Protein 5NVJ (pdb70)

Radius of gyration: 14.16 Å; Cα contacts (8 Å, |Δi|>4): 314; chains: 2; bounding box: 33×33×39 Å

Foldseek 3Di:
DQFAWKWFFCAWDDDPDPQADTDHGRWMWTPWAPPDVFWIWTDTPHDIHIDGPVRIGTDD/DQFAWKWFFCAWDDDPDPQADTDHGGFMWTPWACPDVFWIWTDTPHDTHIDGPVRIGTDD

Structure (mmCIF, N/CA/C/O backbone):
data_5NVJ
#
_entry.id   5NVJ
#
_cell.length_a   76.610
_cell.length_b   35.430
_cell.length_c   64.300
_cell.angle_alpha   90.000
_cell.angle_beta   135.900
_cell.angle_gamma   90.000
#
_symmetry.space_group_name_H-M   'C 1 2 1'
#
loop_
_entity.id
_entity.type
_entity.pdbx_description
1 polymer 'Src substrate cortactin'
2 non-polymer BENZAMIDINE
3 non-polymer GLYCEROL
4 non-polymer 'CITRIC ACID'
5 water water
#
loop_
_atom_site.group_PDB
_atom_site.id
_atom_site.type_symbol
_atom_site.label_atom_id
_atom_site.label_alt_id
_atom_site.label_comp_id
_atom_site.label_asym_id
_atom_site.label_entity_id
_atom_site.label_seq_id
_atom_site.pdbx_PDB_ins_code
_atom_site.Cartn_x
_atom_site.Cartn_y
_atom_site.Cartn_z
_atom_site.occupancy
_atom_site.B_iso_or_equiv
_atom_site.auth_seq_id
_atom_site.auth_comp_id
_atom_site.auth_asym_id
_atom_site.auth_atom_id
_atom_site.pdbx_PDB_model_num
ATOM 1 N N . GLY A 1 1 ? -5.621 -18.925 -1.261 1.00 78.92 2 GLY A N 1
ATOM 2 C CA . GLY A 1 1 ? -6.086 -17.559 -1.112 1.00 71.26 2 GLY A CA 1
ATOM 3 C C . GLY A 1 1 ? -7.202 -17.429 -0.092 1.00 49.72 2 GLY A C 1
ATOM 4 O O . GLY A 1 1 ? -8.170 -18.189 -0.126 1.00 61.95 2 GLY A O 1
ATOM 5 N N . HIS A 1 2 ? -7.066 -16.468 0.821 1.00 35.72 3 HIS A N 1
ATOM 6 C CA . HIS A 1 2 ? -8.057 -16.209 1.862 1.00 25.45 3 HIS A CA 1
ATOM 7 C C . HIS A 1 2 ? -8.376 -14.721 1.926 1.00 20.25 3 HIS A C 1
ATOM 8 O O . HIS A 1 2 ? -8.532 -14.136 3.005 1.00 19.46 3 HIS A O 1
ATOM 15 N N A MET A 1 3 ? -8.480 -14.088 0.762 0.71 17.29 4 MET A N 1
ATOM 16 N N B MET A 1 3 ? -8.476 -14.084 0.762 0.29 17.29 4 MET A N 1
ATOM 17 C CA A MET A 1 3 ? -8.689 -12.650 0.671 0.71 16.03 4 MET A CA 1
ATOM 18 C CA B MET A 1 3 ? -8.690 -12.646 0.672 0.29 16.03 4 MET A CA 1
ATOM 19 C C A MET A 1 3 ? -10.159 -12.264 0.544 0.71 13.32 4 MET A C 1
ATOM 20 C C B MET A 1 3 ? -10.162 -12.261 0.577 0.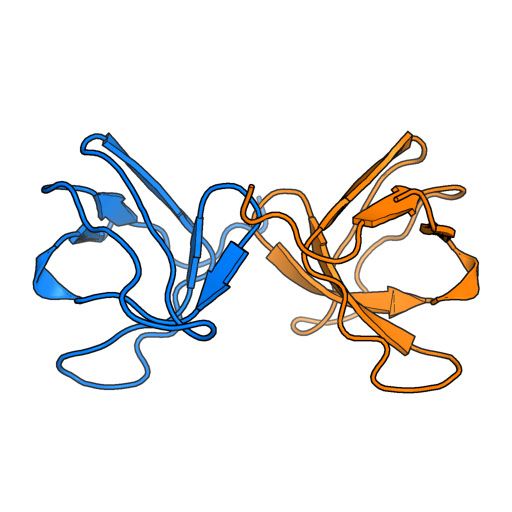29 13.32 4 MET A C 1
ATOM 21 O O A MET A 1 3 ? -10.462 -11.073 0.427 0.71 13.23 4 MET A O 1
ATOM 22 O O B MET A 1 3 ? -10.471 -11.067 0.520 0.29 13.23 4 MET A O 1
ATOM 31 N N . GLY A 1 4 ? -11.073 -13.229 0.548 1.00 13.37 5 GLY A N 1
ATOM 32 C CA . GLY A 1 4 ? -12.482 -12.900 0.504 1.00 12.59 5 GLY A CA 1
ATOM 33 C C . GLY A 1 4 ? -12.848 -12.054 -0.704 1.00 11.73 5 GLY A C 1
ATOM 34 O O . GLY A 1 4 ? -12.275 -12.180 -1.797 1.00 13.88 5 GLY A O 1
ATOM 35 N N . ILE A 1 5 ? -13.852 -11.197 -0.513 1.00 11.03 6 ILE A N 1
ATOM 36 C CA . ILE A 1 5 ? -14.267 -10.267 -1.555 1.00 11.36 6 ILE A CA 1
ATOM 37 C C . ILE A 1 5 ? -13.263 -9.128 -1.600 1.00 10.50 6 ILE A C 1
ATOM 38 O O . ILE A 1 5 ? -12.975 -8.506 -0.573 1.00 10.99 6 ILE A O 1
ATOM 43 N N . THR A 1 6 ? -12.727 -8.852 -2.783 1.00 10.84 7 THR A N 1
ATOM 44 C CA . THR A 1 6 ? -11.717 -7.824 -2.952 1.00 11.39 7 THR A CA 1
ATOM 45 C C . THR A 1 6 ? -12.196 -6.764 -3.934 1.00 11.73 7 THR A C 1
ATOM 46 O O . THR A 1 6 ? -13.110 -6.971 -4.739 1.00 12.21 7 THR A O 1
ATOM 50 N N . ALA A 1 7 ? -11.549 -5.611 -3.851 1.00 10.48 8 ALA A N 1
ATOM 51 C CA . ALA A 1 7 ? -11.887 -4.478 -4.691 1.00 11.87 8 ALA A CA 1
ATOM 52 C C . ALA A 1 7 ? -10.630 -3.655 -4.892 1.00 13.31 8 ALA A C 1
ATOM 53 O O . ALA A 1 7 ? -9.696 -3.703 -4.091 1.00 12.92 8 ALA A O 1
ATOM 55 N N . ILE A 1 8 ? -10.620 -2.885 -5.970 1.00 13.86 9 ILE A N 1
ATOM 56 C CA . ILE A 1 8 ? -9.515 -1.985 -6.269 1.00 16.00 9 ILE A CA 1
ATOM 57 C C . ILE A 1 8 ? -9.993 -0.560 -6.048 1.00 14.59 9 ILE A C 1
ATOM 58 O O . ILE A 1 8 ? -11.091 -0.188 -6.481 1.00 14.07 9 ILE A O 1
ATOM 63 N N . ALA A 1 9 ? -9.180 0.226 -5.349 1.00 13.61 10 ALA A N 1
ATOM 64 C CA . ALA A 1 9 ? -9.527 1.614 -5.083 1.00 13.59 10 ALA A CA 1
ATOM 65 C C . ALA A 1 9 ? -9.475 2.424 -6.368 1.00 14.05 10 ALA A C 1
ATOM 66 O O . ALA A 1 9 ? -8.506 2.348 -7.130 1.00 15.53 10 ALA A O 1
ATOM 68 N N . LEU A 1 10 ? -10.523 3.207 -6.594 1.00 15.61 11 LEU A N 1
ATOM 69 C CA . LEU A 1 10 ? -10.600 4.108 -7.735 1.00 17.42 11 LEU A CA 1
ATOM 70 C C . LEU A 1 10 ? -10.132 5.518 -7.404 1.00 17.18 11 LEU A C 1
ATOM 71 O O . LEU A 1 10 ? -9.619 6.214 -8.290 1.00 19.95 11 LEU A O 1
ATOM 76 N N . TYR A 1 11 ? -10.295 5.944 -6.151 1.00 15.41 12 TYR A N 1
ATOM 77 C CA . TYR A 1 11 ? -9.997 7.301 -5.725 1.00 16.85 12 TYR A CA 1
ATOM 78 C C . TYR A 1 11 ? -9.305 7.261 -4.371 1.00 17.48 12 TYR A C 1
ATOM 79 O O . TYR A 1 11 ? -9.446 6.304 -3.606 1.00 18.17 12 TYR A O 1
ATOM 88 N N . ASP A 1 12 ? -8.551 8.316 -4.083 1.00 17.75 13 ASP A N 1
ATOM 89 C CA . ASP A 1 12 ? -7.885 8.435 -2.796 1.00 18.79 13 ASP A CA 1
ATOM 90 C C . ASP A 1 12 ? -8.911 8.682 -1.700 1.00 17.78 13 ASP A C 1
ATOM 91 O O . ASP A 1 12 ? -9.783 9.545 -1.835 1.00 19.72 13 ASP A O 1
ATOM 96 N N . TYR A 1 13 ? -8.811 7.923 -0.611 1.00 17.50 14 TYR A N 1
ATOM 97 C CA . TYR A 1 13 ? -9.630 8.164 0.568 1.00 16.78 14 TYR A CA 1
ATOM 98 C C . TYR A 1 13 ? -8.739 8.226 1.796 1.00 18.28 14 TYR A C 1
ATOM 99 O O . TYR A 1 13 ? -7.891 7.352 1.993 1.00 18.75 14 TYR A O 1
ATOM 108 N N . GLN A 1 14 ? -8.979 9.213 2.630 1.00 20.03 15 GLN A N 1
ATOM 109 C CA . GLN A 1 14 ? -8.296 9.404 3.910 1.00 20.93 15 GLN A CA 1
ATOM 110 C C . GLN A 1 14 ? -9.245 9.178 5.039 1.00 22.41 15 GLN A C 1
ATOM 111 O O . GLN A 1 14 ? -10.239 9.845 5.154 1.00 20.97 15 GLN A O 1
ATOM 117 N N . ALA A 1 15 ? -8.913 8.228 5.891 1.00 21.54 16 ALA A N 1
ATOM 118 C CA . ALA A 1 15 ? -9.780 7.907 7.015 1.00 22.16 16 ALA A CA 1
ATOM 119 C C . ALA A 1 15 ? -10.097 9.165 7.812 1.00 24.08 16 ALA A C 1
ATOM 120 O O . ALA A 1 15 ? -9.203 9.945 8.148 1.00 29.81 16 ALA A O 1
ATOM 122 N N . ALA A 1 16 ? -11.383 9.361 8.104 1.00 24.93 17 ALA A N 1
ATOM 123 C CA . ALA A 1 16 ? -11.849 10.492 8.896 1.00 32.83 17 ALA A CA 1
ATOM 124 C C . ALA A 1 16 ? -12.259 10.071 10.302 1.00 37.83 17 ALA A C 1
ATOM 125 O O . ALA A 1 16 ? -13.070 10.748 10.941 1.00 47.73 17 ALA A O 1
ATOM 127 N N . GLY A 1 17 ? -11.717 8.963 10.788 1.00 33.92 18 GLY A N 1
ATOM 128 C CA . GLY A 1 17 ? -12.026 8.484 12.119 1.00 35.17 18 GLY A CA 1
ATOM 129 C C . GLY A 1 17 ? -11.295 7.183 12.362 1.00 31.76 18 GLY A C 1
ATOM 130 O O . GLY A 1 17 ? -10.868 6.499 11.424 1.00 29.39 18 GLY A O 1
ATOM 131 N N . ASP A 1 18 ? -11.164 6.846 13.647 1.00 33.70 19 ASP A N 1
ATOM 132 C CA . ASP A 1 18 ? -10.379 5.679 14.034 1.00 35.30 19 ASP A CA 1
ATOM 133 C C . ASP A 1 18 ? -11.021 4.359 13.621 1.00 34.05 19 ASP A C 1
ATOM 134 O O . ASP A 1 18 ? -10.389 3.309 13.786 1.00 36.38 19 ASP A O 1
ATOM 139 N N . ASP A 1 19 ? -12.246 4.379 13.094 1.00 26.99 20 ASP A N 1
ATOM 140 C CA . ASP A 1 19 ? -12.902 3.172 12.606 1.00 21.90 20 ASP A CA 1
ATOM 141 C C . ASP A 1 19 ? -12.955 3.106 11.084 1.00 17.89 20 ASP A C 1
ATOM 142 O O . ASP A 1 19 ? -13.667 2.259 10.536 1.00 16.43 20 ASP A O 1
ATOM 147 N N . GLU A 1 20 ? -12.198 3.959 10.396 1.00 18.25 21 GLU A N 1
ATOM 148 C CA . GLU A 1 20 ? -12.136 4.002 8.943 1.00 16.82 21 GLU A CA 1
ATOM 149 C C . GLU A 1 20 ? -10.746 3.593 8.460 1.00 15.34 21 GLU A C 1
ATOM 150 O O . GLU A 1 20 ? -9.781 3.554 9.230 1.00 19.47 21 GLU A O 1
ATOM 156 N N . ILE A 1 21 ? -10.655 3.272 7.171 1.00 14.61 22 ILE A N 1
ATOM 157 C CA . ILE A 1 21 ? -9.384 2.957 6.529 1.00 15.23 22 ILE A CA 1
ATOM 158 C C . ILE A 1 21 ? -9.053 4.031 5.494 1.00 15.56 22 ILE A C 1
ATOM 159 O O . ILE A 1 21 ? -9.882 4.871 5.139 1.00 15.85 22 ILE A O 1
ATOM 164 N N . SER A 1 22 ? -7.814 3.987 5.003 1.00 16.91 23 SER A N 1
ATOM 165 C CA . SER A 1 22 ? -7.335 4.881 3.960 1.00 17.22 23 SER A CA 1
ATOM 166 C C . SER A 1 22 ? -6.798 4.058 2.798 1.00 17.03 23 SER A C 1
ATOM 167 O O . SER A 1 22 ? -6.323 2.933 2.982 1.00 17.06 23 SER A O 1
ATOM 170 N N . PHE A 1 23 ? -6.881 4.622 1.598 1.00 16.23 24 PHE A N 1
ATOM 171 C CA . PHE A 1 23 ? -6.273 3.986 0.440 1.00 16.04 24 PHE A CA 1
ATOM 172 C C . PHE A 1 23 ? -6.021 5.015 -0.651 1.00 16.15 24 PHE A C 1
ATOM 173 O O . PHE A 1 23 ? -6.640 6.084 -0.695 1.00 19.18 24 PHE A O 1
ATOM 181 N N . ASP A 1 24 ? -5.081 4.674 -1.513 1.00 18.54 25 ASP A N 1
ATOM 182 C CA . ASP A 1 24 ? -4.770 5.427 -2.706 1.00 17.46 25 ASP A CA 1
ATOM 183 C C . ASP A 1 24 ? -5.260 4.652 -3.918 1.00 17.22 25 ASP A C 1
ATOM 184 O O . ASP A 1 24 ? -5.483 3.439 -3.837 1.00 17.50 25 ASP A O 1
ATOM 189 N N . PRO A 1 25 ? -5.470 5.317 -5.050 1.00 18.21 26 PRO A N 1
ATOM 190 C CA . PRO A 1 25 ? -5.923 4.590 -6.239 1.00 18.30 26 PRO A CA 1
ATOM 191 C C . PRO A 1 25 ? -5.018 3.398 -6.514 1.00 18.13 26 PRO A C 1
ATOM 192 O O . PRO A 1 25 ? -3.797 3.469 -6.356 1.00 21.22 26 PRO A O 1
ATOM 196 N N . ASP A 1 26 ? -5.633 2.282 -6.894 1.00 18.83 27 ASP A N 1
ATOM 197 C CA . ASP A 1 26 ? -4.982 1.031 -7.262 1.00 19.37 27 ASP A CA 1
ATOM 198 C C . ASP A 1 26 ? -4.595 0.179 -6.055 1.00 18.62 27 ASP A C 1
ATOM 199 O O . ASP A 1 26 ? -4.154 -0.957 -6.246 1.00 19.81 27 ASP A O 1
ATOM 204 N N . ASP A 1 27 ? -4.725 0.680 -4.828 1.00 16.45 28 ASP A N 1
ATOM 205 C CA . ASP A 1 27 ? -4.622 -0.185 -3.661 1.00 16.03 28 ASP A CA 1
ATOM 206 C C . ASP A 1 27 ? -5.746 -1.213 -3.688 1.00 15.41 28 ASP A C 1
ATOM 207 O O . ASP A 1 27 ? -6.819 -0.976 -4.247 1.00 16.39 28 ASP A O 1
ATOM 212 N N . ILE A 1 28 ? -5.496 -2.366 -3.076 1.00 14.72 29 ILE A N 1
ATOM 213 C CA . ILE A 1 28 ? -6.479 -3.443 -3.002 1.00 14.95 29 ILE A CA 1
ATOM 214 C C . ILE A 1 28 ? -7.066 -3.484 -1.600 1.00 13.31 29 ILE A C 1
ATOM 215 O O . ILE A 1 28 ? -6.337 -3.404 -0.603 1.00 15.45 29 ILE A O 1
ATOM 220 N N . ILE A 1 29 ? -8.386 -3.595 -1.526 1.00 10.79 30 ILE A N 1
ATOM 221 C CA . ILE A 1 29 ? -9.101 -3.781 -0.272 1.00 10.34 30 ILE A CA 1
ATOM 222 C C . ILE A 1 29 ? -9.574 -5.226 -0.241 1.00 10.43 30 ILE A C 1
ATOM 223 O O . ILE A 1 29 ? -10.165 -5.709 -1.215 1.00 10.55 30 ILE A O 1
ATOM 228 N N . THR A 1 30 ? -9.283 -5.922 0.852 1.00 9.63 31 THR A N 1
ATOM 229 C CA . THR A 1 30 ? -9.567 -7.343 0.962 1.00 9.98 31 THR A CA 1
ATOM 230 C C . THR A 1 30 ? -10.598 -7.625 2.052 1.00 11.34 31 THR A C 1
ATOM 231 O O . THR A 1 30 ? -10.880 -6.792 2.920 1.00 10.96 31 THR A O 1
ATOM 235 N N . ASN A 1 31 ? -11.168 -8.825 1.967 1.00 10.94 32 ASN A N 1
ATOM 236 C CA . ASN A 1 31 ? -12.134 -9.345 2.933 1.00 11.64 32 ASN A CA 1
ATOM 237 C C . ASN A 1 31 ? -13.232 -8.333 3.234 1.00 10.92 32 ASN A C 1
ATOM 238 O O . ASN A 1 31 ? -13.541 -8.013 4.384 1.00 12.01 32 ASN A O 1
ATOM 243 N N . ILE A 1 32 ? -13.871 -7.885 2.160 1.00 10.31 33 ILE A N 1
ATOM 244 C CA . ILE A 1 32 ? -14.863 -6.832 2.251 1.00 10.43 33 ILE A CA 1
ATOM 245 C C . ILE A 1 32 ? -16.158 -7.375 2.831 1.00 10.84 33 ILE A C 1
ATOM 246 O O . ILE A 1 32 ? -16.644 -8.460 2.452 1.00 11.18 33 ILE A O 1
ATOM 251 N N . GLU A 1 33 ? -16.710 -6.615 3.769 1.00 11.00 34 GLU A N 1
ATOM 252 C CA . GLU A 1 33 ? -18.034 -6.824 4.329 1.00 11.82 34 GLU A CA 1
ATOM 253 C C . GLU A 1 33 ? -18.889 -5.693 3.783 1.00 12.70 34 GLU A C 1
ATOM 254 O O . GLU A 1 33 ? -18.696 -4.527 4.146 1.00 14.47 34 GLU A O 1
ATOM 260 N N . MET A 1 34 ? -19.801 -6.025 2.879 1.00 14.76 35 MET A N 1
ATOM 261 C CA . MET A 1 34 ? -20.704 -5.030 2.319 1.00 16.38 35 MET A CA 1
ATOM 262 C C . MET A 1 34 ? -21.810 -4.842 3.360 1.00 17.72 35 MET A C 1
ATOM 263 O O . MET A 1 34 ? -22.911 -5.382 3.253 1.00 18.25 35 MET A O 1
ATOM 268 N N . ILE A 1 35 ? -21.479 -4.081 4.416 1.00 19.67 36 ILE A N 1
ATOM 269 C CA . ILE A 1 35 ? -22.322 -4.015 5.615 1.00 23.48 36 ILE A CA 1
ATOM 270 C C . ILE A 1 35 ? -23.463 -3.021 5.481 1.00 25.22 36 ILE A C 1
ATOM 271 O O . ILE A 1 35 ? -24.461 -3.118 6.208 1.00 25.58 36 ILE A O 1
ATOM 276 N N . ASP A 1 36 ? -23.336 -2.061 4.581 1.00 22.51 37 ASP A N 1
ATOM 277 C CA . ASP A 1 36 ? -24.321 -1.011 4.405 1.00 24.20 37 ASP A CA 1
ATOM 278 C C . ASP A 1 36 ? -24.253 -0.634 2.939 1.00 24.29 37 ASP A C 1
ATOM 279 O O . ASP A 1 36 ? -23.300 -0.992 2.243 1.00 17.09 37 ASP A O 1
ATOM 284 N N . ASP A 1 37 ? -25.278 0.062 2.455 1.00 25.34 38 ASP A N 1
ATOM 285 C CA . ASP A 1 37 ? -25.291 0.377 1.033 1.00 24.15 38 ASP A CA 1
ATOM 286 C C . ASP A 1 37 ? -24.291 1.466 0.669 1.00 21.35 38 ASP A C 1
ATOM 287 O O . ASP A 1 37 ? -23.867 1.525 -0.490 1.00 19.53 38 ASP A O 1
ATOM 292 N N . GLY A 1 38 ? -23.891 2.308 1.627 1.00 18.03 39 GLY A N 1
ATOM 293 C CA . GLY A 1 38 ? -22.955 3.382 1.349 1.00 15.07 39 GLY A CA 1
ATOM 294 C C . GLY A 1 38 ? -21.560 3.170 1.896 1.00 13.49 39 GLY A C 1
ATOM 295 O O . GLY A 1 38 ? -20.578 3.592 1.279 1.00 12.95 39 GLY A O 1
ATOM 296 N N . TRP A 1 39 ? -21.453 2.542 3.061 1.00 13.72 40 TRP A N 1
ATOM 297 C CA . TRP A 1 39 ? -20.174 2.326 3.719 1.00 13.44 40 TRP A CA 1
ATOM 298 C C . TRP A 1 39 ? -19.927 0.832 3.857 1.00 13.16 40 TRP A C 1
ATOM 299 O O . TRP A 1 39 ? -20.784 0.095 4.352 1.00 17.53 40 TRP A O 1
ATOM 310 N N . TRP A 1 40 ? -18.769 0.385 3.400 1.00 10.47 41 TRP A N 1
ATOM 311 C CA . TRP A 1 40 ? -18.361 -0.996 3.549 1.00 10.83 41 TRP A CA 1
ATOM 312 C C . TRP A 1 40 ? -17.219 -1.063 4.551 1.00 10.83 41 TRP A C 1
ATOM 313 O O . TRP A 1 40 ? -16.614 -0.047 4.905 1.00 11.91 41 TRP A O 1
ATOM 324 N N . ARG A 1 41 ? -16.926 -2.276 5.004 1.00 11.53 42 ARG A N 1
ATOM 325 C CA A ARG A 1 41 ? -15.777 -2.535 5.858 0.70 12.64 42 ARG A CA 1
ATOM 326 C CA B ARG A 1 41 ? -15.781 -2.533 5.862 0.30 12.64 42 ARG A CA 1
ATOM 327 C C . ARG A 1 41 ? -14.849 -3.512 5.160 1.00 11.75 42 ARG A C 1
ATOM 328 O O . ARG A 1 41 ? -15.298 -4.410 4.445 1.00 13.32 42 ARG A O 1
ATOM 343 N N . GLY A 1 42 ? -13.552 -3.326 5.360 1.00 10.35 43 GLY A N 1
ATOM 344 C CA . GLY A 1 42 ? -12.586 -4.225 4.765 1.00 10.61 43 GLY A CA 1
ATOM 345 C C . GLY A 1 42 ? -11.202 -3.932 5.288 1.00 10.90 43 GLY A C 1
ATOM 346 O O . GLY A 1 42 ? -11.008 -3.080 6.157 1.00 11.64 43 GLY A O 1
ATOM 347 N N . VAL A 1 43 ? -10.238 -4.672 4.743 1.00 10.77 44 VAL A N 1
ATOM 348 C CA . VAL A 1 43 ? -8.843 -4.607 5.154 1.00 10.59 44 VAL A CA 1
ATOM 349 C C . VAL A 1 43 ? -8.048 -3.941 4.044 1.00 10.51 44 VAL A C 1
ATOM 350 O O . VAL A 1 43 ? -8.124 -4.349 2.879 1.00 10.82 44 VAL A O 1
ATOM 354 N N . CYS A 1 44 ? -7.250 -2.945 4.409 1.00 12.38 45 CYS A N 1
ATOM 355 C CA . CYS A 1 44 ? -6.366 -2.326 3.439 1.00 12.34 45 CYS A CA 1
ATOM 356 C C . CYS A 1 44 ? -5.118 -1.856 4.163 1.00 12.65 45 CYS A C 1
ATOM 357 O O . CYS A 1 44 ? -5.212 -1.127 5.157 1.00 12.09 45 CYS A O 1
ATOM 360 N N . LYS A 1 45 ? -3.962 -2.300 3.672 1.00 12.91 46 LYS A N 1
ATOM 361 C CA . LYS A 1 45 ? -2.665 -1.884 4.191 1.00 15.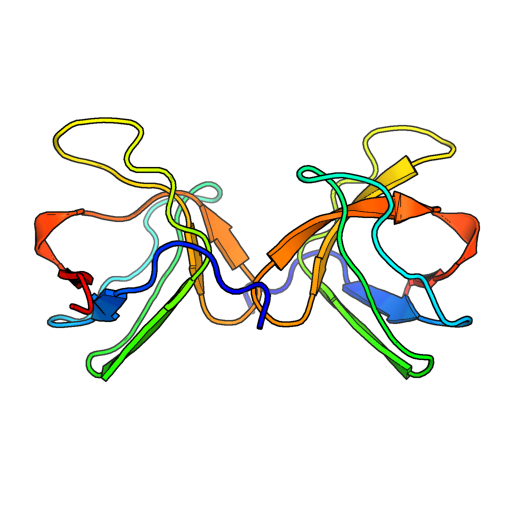46 46 LYS A CA 1
ATOM 362 C C . LYS A 1 45 ? -2.601 -1.983 5.716 1.00 14.59 46 LYS A C 1
ATOM 363 O O . LYS A 1 45 ? -2.148 -1.072 6.412 1.00 16.43 46 LYS A O 1
ATOM 369 N N . GLY A 1 46 ? -3.039 -3.124 6.239 1.00 13.35 47 GLY A N 1
ATOM 370 C CA . GLY A 1 46 ? -2.850 -3.441 7.636 1.00 13.84 47 GLY A CA 1
ATOM 371 C C . GLY A 1 46 ? -3.914 -2.920 8.576 1.00 13.51 47 GLY A C 1
ATOM 372 O O . GLY A 1 46 ? -3.784 -3.113 9.792 1.00 14.30 47 GLY A O 1
ATOM 373 N N . ARG A 1 47 ? -4.940 -2.256 8.064 1.00 13.78 48 ARG A N 1
ATOM 374 C CA . ARG A 1 47 ? -6.023 -1.700 8.878 1.00 14.65 48 ARG A CA 1
ATOM 375 C C . ARG A 1 47 ? -7.379 -2.253 8.442 1.00 12.12 48 ARG A C 1
ATOM 376 O O . ARG A 1 47 ? -7.574 -2.492 7.304 1.00 13.65 48 ARG A O 1
ATOM 384 N N . TYR A 1 4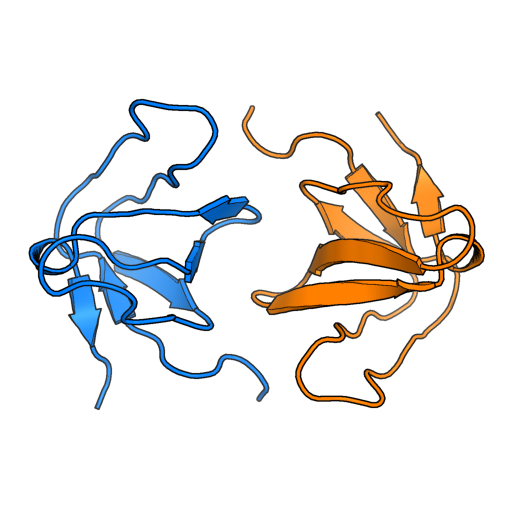8 ? -8.267 -2.445 9.388 1.00 14.59 49 TYR A N 1
ATOM 385 C CA . TYR A 1 48 ? -9.618 -2.923 9.140 1.00 13.89 49 TYR A CA 1
ATOM 386 C C . TYR A 1 48 ? -10.593 -1.833 9.550 1.00 14.48 49 TYR A C 1
ATOM 387 O O . TYR A 1 48 ? -10.486 -1.290 10.650 1.00 14.84 49 TYR A O 1
ATOM 396 N N . GLY A 1 49 ? -11.532 -1.505 8.672 1.00 12.23 50 GLY A N 1
ATOM 397 C CA . GLY A 1 49 ? -12.492 -0.474 8.998 1.00 12.76 50 GLY A CA 1
ATOM 398 C C . GLY A 1 49 ? -13.301 -0.053 7.789 1.00 12.46 50 GLY A C 1
ATOM 399 O O . GLY A 1 49 ? -13.255 -0.672 6.730 1.00 12.22 50 GLY A O 1
ATOM 400 N N . LEU A 1 50 ? -14.012 1.050 7.980 1.00 11.87 51 LEU A N 1
ATOM 401 C CA . LEU A 1 50 ? -15.035 1.536 7.068 1.00 12.14 51 LEU A CA 1
ATOM 402 C C . LEU A 1 50 ? -14.447 2.390 5.957 1.00 11.06 51 LEU A C 1
ATOM 403 O O . LEU A 1 50 ? -13.448 3.093 6.144 1.00 12.08 51 LEU A O 1
ATOM 408 N N . PHE A 1 51 ? -15.128 2.381 4.815 1.00 10.91 52 PHE A N 1
ATOM 409 C CA . PHE A 1 51 ? -14.731 3.186 3.669 1.00 10.83 52 PHE A CA 1
ATOM 410 C C . PHE A 1 51 ? -15.932 3.352 2.746 1.00 10.83 52 PHE A C 1
ATOM 411 O O . PHE A 1 51 ? -16.874 2.555 2.802 1.00 10.23 52 PHE A O 1
ATOM 419 N N . PRO A 1 52 ? -15.909 4.352 1.864 1.00 11.61 53 PRO A N 1
ATOM 420 C CA . PRO A 1 52 ? -17.051 4.561 0.958 1.00 11.54 53 PRO A CA 1
ATOM 421 C C . PRO A 1 52 ? -17.085 3.512 -0.144 1.00 11.18 53 PRO A C 1
ATOM 422 O O . PRO A 1 52 ? -16.112 3.332 -0.878 1.00 12.64 53 PRO A O 1
ATOM 426 N N . ALA A 1 53 ? -18.229 2.837 -0.272 1.00 11.34 54 ALA A N 1
ATOM 427 C CA . ALA A 1 53 ? -18.341 1.755 -1.245 1.00 11.82 54 ALA A CA 1
ATOM 428 C C . ALA A 1 53 ? -18.062 2.242 -2.664 1.00 11.36 54 ALA A C 1
ATOM 429 O O . ALA A 1 53 ? -17.441 1.525 -3.460 1.00 12.18 54 ALA A O 1
ATOM 431 N N . ASN A 1 54 ? -18.533 3.449 -3.010 1.00 10.21 55 ASN A N 1
ATOM 432 C CA . ASN A 1 54 ? -18.391 3.930 -4.379 1.00 10.21 55 ASN A CA 1
ATOM 433 C C . ASN A 1 54 ? -16.991 4.470 -4.687 1.00 11.78 55 ASN A C 1
ATOM 434 O O . ASN A 1 54 ? -16.759 4.956 -5.799 1.00 13.48 55 ASN A O 1
ATOM 439 N N . TYR A 1 55 ? -16.049 4.355 -3.756 1.00 11.57 56 TYR A N 1
ATOM 440 C CA . TYR A 1 55 ? -14.649 4.651 -4.038 1.00 12.77 56 TYR A CA 1
ATOM 441 C C . TYR A 1 55 ? -13.883 3.453 -4.589 1.00 12.80 56 TYR A C 1
ATOM 442 O O . TYR A 1 55 ? -12.710 3.606 -4.940 1.00 13.95 56 TYR A O 1
ATOM 451 N N . VAL A 1 56 ? -14.509 2.275 -4.677 1.00 11.67 57 VAL A N 1
ATOM 452 C CA . VAL A 1 56 ? -13.825 1.055 -5.088 1.00 11.98 57 VAL A CA 1
ATOM 453 C C . VAL A 1 56 ? -14.613 0.346 -6.180 1.00 13.56 57 VAL A C 1
ATOM 454 O O . VAL A 1 56 ? -15.806 0.580 -6.372 1.00 13.79 57 VAL A O 1
ATOM 458 N N . GLU A 1 57 ? -13.934 -0.553 -6.874 1.00 13.79 58 GLU A N 1
ATOM 459 C CA . GLU A 1 57 ? -14.515 -1.382 -7.893 1.00 14.42 58 GLU A CA 1
ATOM 460 C C . GLU A 1 57 ? -14.294 -2.843 -7.486 1.00 12.81 58 GLU A C 1
ATOM 461 O O . GLU A 1 57 ? -13.170 -3.284 -7.395 1.00 13.61 58 GLU A O 1
ATOM 467 N N . LEU A 1 58 ? -15.385 -3.568 -7.252 1.00 13.54 59 LEU A N 1
ATOM 468 C CA . LEU A 1 58 ? -15.287 -4.980 -6.909 1.00 14.31 59 LEU A CA 1
ATOM 469 C C . LEU A 1 58 ? -14.608 -5.744 -8.032 1.00 16.44 59 LEU A C 1
ATOM 470 O O . LEU A 1 58 ? -14.861 -5.498 -9.213 1.00 19.11 59 LEU A O 1
ATOM 475 N N . ARG A 1 59 ? -13.743 -6.677 -7.652 1.00 16.76 60 ARG A N 1
ATOM 476 C CA . ARG A 1 59 ? -13.055 -7.531 -8.608 1.00 18.84 60 ARG A CA 1
ATOM 477 C C . ARG A 1 59 ? -13.968 -8.671 -9.035 1.00 24.56 60 ARG A C 1
ATOM 478 O O . ARG A 1 59 ? -14.616 -9.305 -8.197 1.00 27.94 60 ARG A O 1
ATOM 486 N N . GLN A 1 60 ? -14.012 -8.933 -10.338 1.00 30.75 61 GLN A N 1
ATOM 487 C CA . GLN A 1 60 ? -14.884 -9.960 -10.889 1.00 38.66 61 GLN A CA 1
ATOM 488 C C . GLN A 1 60 ? -14.123 -11.264 -11.112 1.00 44.61 61 G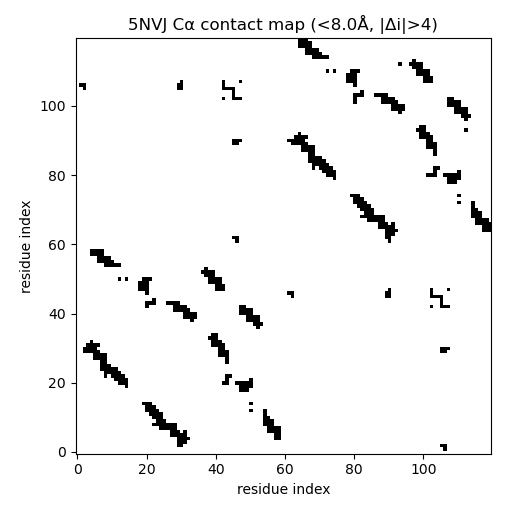LN A C 1
ATOM 489 O O . GLN A 1 60 ? -12.903 -11.262 -11.274 1.00 50.63 61 GLN A O 1
ATOM 495 N N . GLY B 1 1 ? 1.366 7.195 11.404 1.00 51.75 2 GLY B N 1
ATOM 496 C CA . GLY B 1 1 ? 1.217 5.752 11.382 1.00 47.15 2 GLY B CA 1
ATOM 497 C C . GLY B 1 1 ? -0.197 5.308 11.706 1.00 33.05 2 GLY B C 1
ATOM 498 O O . GLY B 1 1 ? -0.885 5.945 12.505 1.00 37.97 2 GLY B O 1
ATOM 499 N N . HIS B 1 2 ? -0.640 4.217 11.080 1.00 23.69 3 HIS B N 1
ATOM 500 C CA . HIS B 1 2 ? -1.981 3.694 11.316 1.00 21.80 3 HIS B CA 1
ATOM 501 C C . HIS B 1 2 ? -1.969 2.194 11.600 1.00 16.95 3 HIS B C 1
ATOM 502 O O . HIS B 1 2 ? -2.965 1.513 11.354 1.00 16.11 3 HIS B O 1
ATOM 509 N N . MET B 1 3 ? -0.872 1.663 12.149 1.00 14.83 4 MET B N 1
ATOM 510 C CA A MET B 1 3 ? -0.772 0.229 12.391 0.86 15.25 4 MET B CA 1
ATOM 511 C CA B MET B 1 3 ? -0.750 0.230 12.401 0.14 15.25 4 MET B CA 1
ATOM 512 C C . MET B 1 3 ? -1.185 -0.176 13.801 1.00 13.19 4 MET B C 1
ATOM 513 O O . MET B 1 3 ? -1.219 -1.380 14.097 1.00 12.12 4 MET B O 1
ATOM 522 N N . GLY B 1 4 ? -1.492 0.782 14.671 1.00 12.21 5 GLY B N 1
ATOM 523 C CA . GLY B 1 4 ? -1.941 0.468 16.014 1.00 12.04 5 GLY B CA 1
ATOM 524 C C . GLY B 1 4 ? -0.952 -0.397 16.774 1.00 11.91 5 GLY B C 1
ATOM 525 O O . GLY B 1 4 ? 0.263 -0.310 16.601 1.00 13.11 5 GLY B O 1
ATOM 526 N N . ILE B 1 5 ? -1.490 -1.243 17.647 1.00 11.71 6 ILE B N 1
ATOM 527 C CA . ILE B 1 5 ? -0.669 -2.180 18.402 1.00 11.34 6 ILE B CA 1
ATOM 528 C C . ILE B 1 5 ? -0.263 -3.307 17.468 1.00 10.95 6 ILE B C 1
ATOM 529 O O . ILE B 1 5 ? -1.111 -3.907 16.803 1.00 11.48 6 ILE B O 1
ATOM 534 N N . THR B 1 6 ? 1.031 -3.595 17.414 1.00 11.90 7 THR B N 1
ATOM 535 C CA . THR B 1 6 ? 1.570 -4.600 16.515 1.00 12.53 7 THR B CA 1
ATOM 536 C C . THR B 1 6 ? 2.320 -5.665 17.305 1.00 11.65 7 THR B C 1
ATOM 537 O O . THR B 1 6 ? 2.751 -5.446 18.443 1.00 12.37 7 THR B O 1
ATOM 541 N N . ALA B 1 7 ? 2.449 -6.838 16.688 1.00 11.50 8 ALA B N 1
ATOM 542 C CA . ALA B 1 7 ? 3.143 -7.961 17.299 1.00 12.56 8 ALA B CA 1
ATOM 543 C C . ALA B 1 7 ? 3.800 -8.782 16.207 1.00 13.17 8 ALA B C 1
ATOM 544 O O . ALA B 1 7 ? 3.435 -8.700 15.034 1.00 14.08 8 ALA B O 1
ATOM 546 N N . ILE B 1 8 ? 4.760 -9.605 16.614 1.00 14.42 9 ILE B N 1
ATOM 547 C CA . ILE B 1 8 ? 5.442 -10.522 15.713 1.00 17.77 9 ILE B CA 1
ATOM 548 C C . ILE B 1 8 ? 5.035 -11.937 16.093 1.00 15.25 9 ILE B C 1
ATOM 549 O O . ILE B 1 8 ? 5.006 -12.285 17.279 1.00 16.27 9 ILE B O 1
ATOM 554 N N . ALA B 1 9 ? 4.700 -12.744 15.091 1.00 14.87 10 ALA B N 1
ATOM 555 C CA . ALA B 1 9 ? 4.335 -14.132 15.333 1.00 15.45 10 ALA B CA 1
ATOM 556 C C . ALA B 1 9 ? 5.554 -14.934 15.774 1.00 16.26 10 ALA B C 1
ATOM 557 O O . ALA B 1 9 ? 6.617 -14.875 15.144 1.00 18.22 10 ALA B O 1
ATOM 559 N N . LEU B 1 10 ? 5.386 -15.692 16.833 1.00 16.80 11 LEU B N 1
ATOM 560 C CA . LEU B 1 10 ? 6.416 -16.588 17.323 1.00 17.38 11 LEU B CA 1
ATOM 561 C C . LEU B 1 10 ? 6.276 -17.983 16.736 1.00 18.22 11 LEU B C 1
ATOM 562 O O . LEU B 1 10 ? 7.271 -18.637 16.582 1.00 21.45 11 LEU B O 1
ATOM 567 N N . TYR B 1 11 ? 5.065 -18.399 16.423 1.00 17.03 12 TYR B N 1
ATOM 568 C CA . TYR B 1 11 ? 4.777 -19.746 15.964 1.00 18.56 12 TYR B CA 1
ATOM 569 C C . TYR B 1 11 ? 3.791 -19.676 14.811 1.00 18.23 12 TYR B C 1
ATOM 570 O O . TYR B 1 11 ? 3.042 -18.707 14.672 1.00 19.10 12 TYR B O 1
ATOM 579 N N . ASP B 1 12 ? 3.801 -20.717 13.986 1.00 21.13 13 ASP B N 1
ATOM 580 C CA . ASP B 1 12 ? 2.844 -20.827 12.897 1.00 21.77 13 ASP B CA 1
ATOM 581 C C . ASP B 1 12 ? 1.448 -21.068 13.457 1.00 18.78 13 ASP B C 1
ATOM 582 O O . ASP B 1 12 ? 1.253 -21.946 14.307 1.00 18.65 13 ASP B O 1
ATOM 587 N N . TYR B 1 13 ? 0.475 -20.285 12.986 1.00 18.35 14 TYR B N 1
ATOM 588 C CA . TYR B 1 13 ? -0.928 -20.524 13.301 1.00 17.88 14 TYR B CA 1
ATOM 589 C C . TYR B 1 13 ? -1.730 -20.624 12.015 1.00 19.64 14 TYR B C 1
ATOM 590 O O . TYR B 1 13 ? -1.572 -19.794 11.116 1.00 19.45 14 TYR B O 1
ATOM 599 N N . GLN B 1 14 ? -2.589 -21.637 11.939 1.00 20.04 15 GLN B N 1
ATOM 600 C CA . GLN B 1 14 ? -3.489 -21.843 10.813 1.00 22.02 15 GLN B CA 1
ATOM 601 C C . GLN B 1 14 ? -4.914 -21.618 11.299 1.00 21.64 15 GLN B C 1
ATOM 602 O O . GLN B 1 14 ? -5.368 -22.290 12.233 1.00 23.93 15 GLN B O 1
ATOM 608 N N . ALA B 1 15 ? -5.610 -20.669 10.675 1.00 21.79 16 ALA B N 1
ATOM 609 C CA . ALA B 1 15 ? -6.974 -20.346 11.069 1.00 23.32 16 ALA B CA 1
ATOM 610 C C . ALA B 1 15 ? -7.837 -21.599 11.095 1.00 24.82 16 ALA B C 1
ATOM 611 O O . ALA B 1 15 ? -7.862 -22.369 10.133 1.00 30.11 16 ALA B O 1
ATOM 613 N N . ALA B 1 16 ? -8.552 -21.793 12.202 1.00 27.13 17 ALA B N 1
ATOM 614 C CA . ALA B 1 16 ? -9.470 -22.913 12.360 1.00 32.83 17 ALA B CA 1
ATOM 615 C C . ALA B 1 16 ? -10.928 -22.495 12.205 1.00 37.09 17 ALA B C 1
ATOM 616 O O . ALA B 1 16 ? -11.826 -23.223 12.639 1.00 45.06 17 ALA B O 1
ATOM 618 N N . GLY B 1 17 ? -11.177 -21.340 11.600 1.00 35.80 18 GLY B N 1
ATOM 619 C CA . GLY B 1 17 ? -12.533 -20.869 11.378 1.00 36.83 18 GLY B CA 1
ATOM 620 C C . GLY B 1 17 ? -12.510 -19.644 10.493 1.00 37.35 18 GLY B C 1
ATOM 621 O O . GLY B 1 17 ? -11.462 -19.034 10.263 1.00 38.16 18 GLY B O 1
ATOM 622 N N . ASP B 1 18 ? -13.695 -19.286 9.995 1.00 34.54 19 ASP B N 1
ATOM 623 C CA . ASP B 1 18 ? -13.813 -18.138 9.104 1.00 35.01 19 ASP B CA 1
ATOM 624 C C . ASP B 1 18 ? -13.651 -16.810 9.832 1.00 32.13 19 ASP B C 1
ATOM 625 O O . ASP B 1 18 ? -13.614 -15.763 9.178 1.00 35.77 19 ASP B O 1
ATOM 630 N N . ASP B 1 19 ? -13.555 -16.827 11.159 1.00 26.78 20 ASP B N 1
ATOM 631 C CA . ASP B 1 19 ? -13.344 -15.616 11.940 1.00 23.87 20 ASP B CA 1
ATOM 632 C C . ASP B 1 19 ? -11.934 -15.531 12.511 1.00 20.15 20 ASP B C 1
ATOM 633 O O . ASP B 1 19 ? -11.680 -14.692 13.379 1.00 19.30 20 ASP B O 1
ATOM 638 N N . GLU B 1 20 ? -11.025 -16.392 12.069 1.00 20.43 21 GLU B N 1
ATOM 639 C CA . GLU B 1 20 ? -9.649 -16.418 12.543 1.00 19.48 21 GLU B CA 1
ATOM 640 C C . GLU B 1 20 ? -8.706 -15.994 11.426 1.00 17.06 21 GLU B C 1
ATOM 641 O O . GLU B 1 20 ? -9.093 -15.901 10.257 1.00 20.36 21 GLU B O 1
ATOM 647 N N . ILE B 1 21 ? -7.454 -15.727 11.804 1.00 15.27 22 ILE B N 1
ATOM 648 C CA . ILE B 1 21 ? -6.401 -15.399 10.853 1.00 15.25 22 ILE B CA 1
ATOM 649 C C . ILE B 1 21 ? -5.297 -16.445 10.953 1.00 16.14 22 ILE B C 1
ATOM 650 O O . ILE B 1 21 ? -5.263 -17.263 11.871 1.00 16.89 22 ILE B O 1
ATOM 655 N N . SER B 1 22 ? -4.388 -16.402 9.983 1.00 16.97 23 SER B N 1
ATOM 656 C CA . SER B 1 22 ? -3.235 -17.286 9.927 1.00 17.40 23 SER B CA 1
ATOM 657 C C . SER B 1 22 ? -1.966 -16.453 9.833 1.00 17.46 23 SER B C 1
ATOM 658 O O . SER B 1 22 ? -1.976 -15.330 9.323 1.00 18.32 23 SER B O 1
ATOM 661 N N . PHE B 1 23 ? -0.868 -17.011 10.329 1.00 16.39 24 PHE B N 1
ATOM 662 C CA . PHE B 1 23 ? 0.431 -16.377 10.166 1.00 17.06 24 PHE B CA 1
ATOM 663 C C . PHE B 1 23 ? 1.531 -17.415 10.316 1.00 17.70 24 PHE B C 1
ATOM 664 O O . PHE B 1 23 ? 1.358 -18.445 10.974 1.00 19.98 24 PHE B O 1
ATOM 672 N N . ASP B 1 24 ? 2.646 -17.132 9.691 1.00 18.86 25 ASP B N 1
ATOM 673 C CA . ASP B 1 24 ? 3.876 -17.876 9.850 1.00 18.87 25 ASP B CA 1
ATOM 674 C C . ASP B 1 24 ? 4.769 -17.160 10.846 1.00 18.39 25 ASP B C 1
ATOM 675 O O . ASP B 1 24 ? 4.586 -15.968 11.111 1.00 18.19 25 ASP B O 1
ATOM 680 N N . PRO B 1 25 ? 5.738 -17.854 11.435 1.00 18.99 26 PRO B N 1
ATOM 681 C CA . PRO B 1 25 ? 6.685 -17.171 12.321 1.00 18.88 26 PRO B CA 1
ATOM 682 C C . PRO B 1 25 ? 7.319 -15.978 11.621 1.00 18.34 26 PRO B C 1
ATOM 683 O O . PRO B 1 25 ? 7.668 -16.040 10.440 1.00 21.16 26 PRO B O 1
ATOM 687 N N . ASP B 1 26 ? 7.409 -14.900 12.336 1.00 17.94 27 ASP B N 1
ATOM 688 C CA . ASP B 1 26 ? 7.964 -13.667 11.872 1.00 19.92 27 ASP B CA 1
ATOM 689 C C . ASP B 1 26 ? 7.051 -12.713 11.165 1.00 18.80 27 ASP B C 1
ATOM 690 O O . ASP B 1 26 ? 7.420 -11.632 10.920 1.00 21.71 27 ASP B O 1
ATOM 695 N N . ASP B 1 27 ? 5.886 -13.181 10.847 1.00 17.16 28 ASP B N 1
ATOM 696 C CA . ASP B 1 27 ? 4.887 -12.291 10.272 1.00 16.66 28 ASP B CA 1
ATOM 697 C C . ASP B 1 27 ? 4.476 -11.239 11.294 1.00 16.34 28 ASP B C 1
ATOM 698 O O . ASP B 1 27 ? 4.553 -11.456 12.504 1.00 16.62 28 ASP B O 1
ATOM 703 N N . ILE B 1 28 ? 4.014 -10.097 10.796 1.00 16.99 29 ILE B N 1
ATOM 704 C CA . ILE B 1 28 ? 3.596 -8.986 11.644 1.00 16.08 29 ILE B CA 1
ATOM 705 C C . ILE B 1 28 ? 2.076 -8.945 11.689 1.00 14.33 29 ILE B C 1
ATOM 706 O O . ILE B 1 28 ? 1.414 -8.997 10.647 1.00 17.64 29 ILE B O 1
ATOM 711 N N . ILE B 1 29 ? 1.528 -8.866 12.893 1.00 11.55 30 ILE B N 1
ATOM 712 C CA . ILE B 1 29 ? 0.100 -8.668 13.100 1.00 11.91 30 ILE B CA 1
ATOM 713 C C . ILE B 1 29 ? -0.105 -7.218 13.507 1.00 12.02 30 ILE B C 1
ATOM 714 O O . ILE B 1 29 ? 0.591 -6.709 14.392 1.00 11.75 30 ILE B O 1
ATOM 719 N N . THR B 1 30 ? -1.059 -6.554 12.869 1.00 10.76 31 THR B N 1
ATOM 720 C CA . THR B 1 30 ? -1.273 -5.131 13.082 1.00 10.79 31 THR B CA 1
ATOM 721 C C . THR B 1 30 ? -2.665 -4.849 13.647 1.00 10.72 31 THR B C 1
ATOM 722 O O . THR B 1 30 ? -3.574 -5.680 13.585 1.00 11.39 31 THR B O 1
ATOM 726 N N . ASN B 1 31 ? -2.805 -3.655 14.220 1.00 11.09 32 ASN B N 1
ATOM 727 C CA . ASN B 1 31 ? -4.075 -3.146 14.745 1.00 11.14 32 ASN B CA 1
ATOM 728 C C . ASN B 1 31 ? -4.753 -4.150 15.669 1.00 11.50 32 ASN B C 1
ATOM 729 O O . ASN B 1 31 ? -5.940 -4.464 15.551 1.00 12.15 32 ASN B O 1
ATOM 734 N N . ILE B 1 32 ? -3.979 -4.606 16.648 1.00 11.41 33 ILE B N 1
ATOM 735 C CA . ILE B 1 32 ? -4.419 -5.661 17.540 1.00 11.16 33 ILE B CA 1
ATOM 736 C C . ILE B 1 32 ? -5.437 -5.123 18.534 1.00 11.43 33 ILE B C 1
ATOM 737 O O . ILE B 1 32 ? -5.26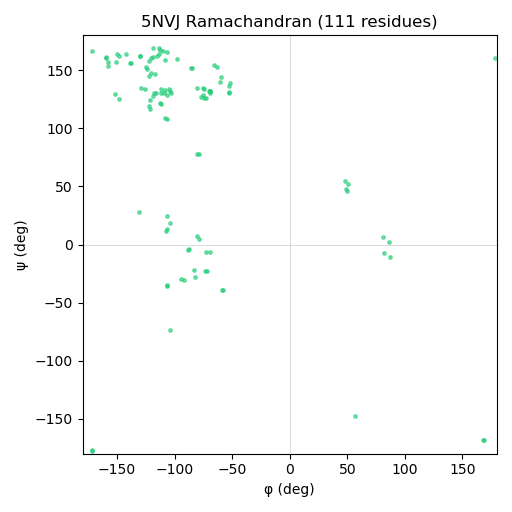4 -4.040 19.122 1.00 11.52 33 ILE B O 1
ATOM 742 N N . GLU B 1 33 ? -6.521 -5.871 18.695 1.00 11.31 34 GLU B N 1
ATOM 743 C CA . GLU B 1 33 ? -7.526 -5.670 19.728 1.00 12.66 34 GLU B CA 1
ATOM 744 C C . GLU B 1 33 ? -7.327 -6.787 20.738 1.00 13.05 34 GLU B C 1
ATOM 745 O O . GLU B 1 33 ? -7.629 -7.949 20.454 1.00 13.11 34 GLU B O 1
ATOM 751 N N . MET B 1 34 ? -6.800 -6.444 21.909 1.00 14.48 35 MET B N 1
ATOM 752 C CA . MET B 1 34 ? -6.627 -7.415 22.979 1.00 16.24 35 MET B CA 1
ATOM 753 C C . MET B 1 34 ? -8.004 -7.588 23.623 1.00 19.40 35 MET B C 1
ATOM 754 O O . MET B 1 34 ? -8.315 -7.024 24.674 1.00 20.68 35 MET B O 1
ATOM 759 N N . ILE B 1 35 ? -8.860 -8.368 22.945 1.00 21.44 36 ILE B N 1
ATOM 760 C CA . ILE B 1 35 ? -10.277 -8.448 23.311 1.00 24.69 36 ILE B CA 1
ATOM 761 C C . ILE B 1 35 ? -10.530 -9.413 24.459 1.00 25.72 36 ILE B C 1
ATOM 762 O O . ILE B 1 35 ? -11.538 -9.285 25.165 1.00 26.59 36 ILE B O 1
ATOM 767 N N . ASP B 1 36 ? -9.701 -10.395 24.592 1.00 28.50 37 ASP B N 1
ATOM 768 C CA . ASP B 1 36 ? -9.802 -11.433 25.626 1.00 27.39 37 ASP B CA 1
ATOM 769 C C . ASP B 1 36 ? -8.385 -11.774 26.108 1.00 21.97 37 ASP B C 1
ATOM 770 O O . ASP B 1 36 ? -7.416 -11.429 25.469 1.00 17.82 37 ASP B O 1
ATOM 775 N N . ASP B 1 37 ? -8.284 -12.448 27.260 1.00 26.19 38 ASP B N 1
ATOM 776 C CA . ASP B 1 37 ? -6.952 -12.787 27.737 1.00 23.99 38 ASP B CA 1
ATOM 777 C C . ASP B 1 37 ? -6.300 -13.879 26.901 1.00 22.60 38 ASP B C 1
ATOM 778 O O . ASP B 1 37 ? -5.068 -13.965 26.881 1.00 21.43 38 ASP B O 1
ATOM 783 N N . GLY B 1 38 ? -7.089 -14.699 26.202 1.00 17.65 39 GLY B N 1
ATOM 784 C CA . GLY B 1 38 ? -6.546 -15.801 25.428 1.00 13.83 39 GLY B CA 1
ATOM 785 C C . GLY B 1 38 ? -6.549 -15.616 23.925 1.00 12.94 39 GLY B C 1
ATOM 786 O O . GLY B 1 38 ? -5.629 -16.083 23.246 1.00 13.40 39 GLY B O 1
ATOM 787 N N . TRP B 1 39 ? -7.573 -14.954 23.393 1.00 13.32 40 TRP 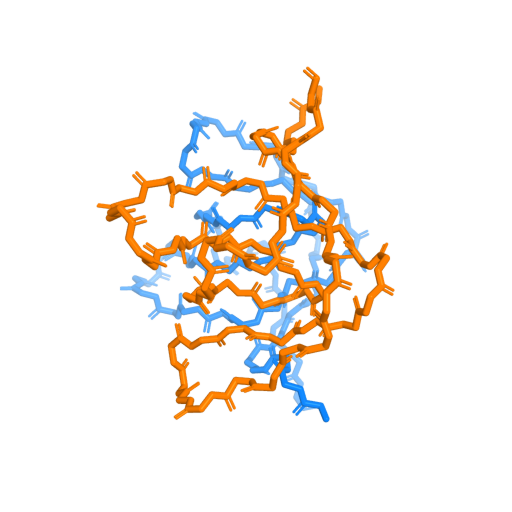B N 1
ATOM 788 C CA . TRP B 1 39 ? -7.737 -14.772 21.956 1.00 13.81 40 TRP B CA 1
ATOM 789 C C . TRP B 1 39 ? -7.784 -13.280 21.664 1.00 14.36 40 TRP B C 1
ATOM 790 O O . TRP B 1 39 ? -8.599 -12.554 22.243 1.00 19.02 40 TRP B O 1
ATOM 801 N N . TRP B 1 40 ? -6.899 -12.824 20.787 1.00 11.89 41 TRP B N 1
ATOM 802 C CA . TRP B 1 40 ? -6.887 -11.446 20.334 1.00 11.68 41 TRP B CA 1
ATOM 803 C C . TRP B 1 40 ? -7.417 -11.390 18.909 1.00 11.56 41 TRP B C 1
ATOM 804 O O . TRP B 1 40 ? -7.544 -12.412 18.232 1.00 12.70 41 TRP B O 1
ATOM 815 N N . ARG B 1 41 ? -7.744 -10.180 18.465 1.00 11.60 42 ARG B N 1
ATOM 816 C CA . ARG B 1 41 ? -8.110 -9.936 17.079 1.00 12.13 42 ARG B CA 1
ATOM 817 C C . ARG B 1 41 ? -7.089 -8.997 16.459 1.00 11.13 42 ARG B C 1
ATOM 818 O O . ARG B 1 41 ? -6.546 -8.119 17.133 1.00 13.09 42 ARG B O 1
ATOM 826 N N . GLY B 1 42 ? -6.825 -9.182 15.174 1.00 11.03 43 GLY B N 1
ATOM 827 C CA . GLY B 1 42 ? -5.869 -8.320 14.507 1.00 11.54 43 GLY B CA 1
ATOM 828 C C . GLY B 1 42 ? -5.875 -8.579 13.019 1.00 10.93 43 GLY B C 1
ATOM 829 O O . GLY B 1 42 ? -6.637 -9.404 12.508 1.00 11.81 43 GLY B O 1
ATOM 830 N N . VAL B 1 43 ? -4.996 -7.860 12.329 1.00 10.55 44 VAL B N 1
ATOM 831 C CA . VAL B 1 43 ? -4.884 -7.910 10.876 1.00 10.82 44 VAL B CA 1
ATOM 832 C C . VAL B 1 43 ? -3.554 -8.550 10.514 1.00 12.17 44 VAL B C 1
ATOM 833 O O . VAL B 1 43 ? -2.499 -8.144 11.017 1.00 12.57 44 VAL B O 1
ATOM 837 N N . CYS B 1 44 ? -3.595 -9.529 9.619 1.00 13.59 45 CYS B N 1
ATOM 838 C CA . CYS B 1 44 ? -2.371 -10.123 9.114 1.00 13.79 45 CYS B CA 1
ATOM 839 C C . CYS B 1 44 ? -2.631 -10.633 7.709 1.00 14.61 45 CYS B C 1
ATOM 840 O O . CYS B 1 44 ? -3.609 -11.353 7.481 1.00 13.61 45 CYS B O 1
ATOM 843 N N . LYS B 1 45 ? -1.759 -10.247 6.779 1.00 15.41 46 LYS B N 1
ATOM 844 C CA . LYS B 1 45 ? -1.822 -10.702 5.394 1.00 17.26 46 LYS B CA 1
ATOM 845 C C . LYS B 1 45 ? -3.224 -10.548 4.803 1.00 14.98 46 LYS B C 1
ATOM 846 O O . LYS B 1 45 ? -3.751 -11.435 4.134 1.00 17.35 46 LYS B O 1
ATOM 852 N N . GLY B 1 46 ? -3.820 -9.382 5.032 1.00 14.51 47 GLY B N 1
ATOM 853 C CA . GLY B 1 46 ? -5.076 -9.033 4.396 1.00 13.15 47 GLY B CA 1
ATOM 854 C C . GLY B 1 46 ? -6.320 -9.602 5.035 1.00 12.54 47 GLY B C 1
ATOM 855 O O . GLY B 1 46 ? -7.410 -9.437 4.479 1.00 14.72 47 GLY B O 1
ATOM 856 N N . ARG B 1 47 ? -6.197 -10.251 6.187 1.00 13.43 48 ARG B N 1
ATOM 857 C CA . ARG B 1 47 ? -7.332 -10.805 6.906 1.00 14.57 48 ARG B CA 1
ATOM 858 C C . ARG B 1 47 ? -7.410 -10.190 8.295 1.00 13.18 48 ARG B C 1
ATOM 859 O O . ARG B 1 47 ? -6.388 -9.877 8.903 1.00 14.77 48 ARG B O 1
ATOM 867 N N . TYR B 1 48 ? -8.636 -10.043 8.793 1.00 12.69 49 TYR B N 1
ATOM 868 C CA . TYR B 1 48 ? -8.918 -9.550 10.135 1.00 12.34 49 TYR B CA 1
ATOM 869 C C . TYR B 1 48 ? -9.640 -10.649 10.900 1.00 12.28 49 TYR B C 1
ATOM 870 O O . TYR B 1 48 ? -10.607 -11.220 10.394 1.00 14.65 49 TYR B O 1
ATOM 879 N N . GLY B 1 49 ? -9.173 -10.960 12.103 1.00 11.95 50 GLY B N 1
ATOM 880 C CA . GLY B 1 49 ? -9.841 -11.978 12.885 1.00 13.13 50 GLY B CA 1
ATOM 881 C C . GLY B 1 49 ? -9.017 -12.410 14.081 1.00 12.59 50 GLY B C 1
ATOM 882 O O . GLY B 1 49 ? -8.014 -11.786 14.433 1.00 11.69 50 GLY B O 1
ATOM 883 N N . LEU B 1 50 ? -9.468 -13.511 14.681 1.00 12.46 51 LEU B N 1
ATOM 884 C CA . LEU B 1 50 ? -8.973 -13.987 15.964 1.00 13.00 51 LEU B CA 1
ATOM 885 C C . LEU B 1 50 ? -7.714 -14.830 15.808 1.00 13.04 51 LEU B C 1
ATOM 886 O O . LEU B 1 50 ? -7.510 -15.510 14.794 1.00 13.17 51 LEU B O 1
ATOM 891 N N . PHE B 1 51 ? -6.892 -14.823 16.854 1.00 11.71 52 PHE B N 1
ATOM 892 C CA . PHE B 1 51 ? -5.693 -15.645 16.905 1.00 11.41 52 PHE B CA 1
ATOM 893 C C . PHE B 1 51 ? -5.281 -15.795 18.362 1.00 11.58 52 PHE B C 1
ATOM 894 O O . PHE B 1 51 ? -5.704 -15.004 19.212 1.00 11.61 52 PHE B O 1
ATOM 902 N N . PRO B 1 52 ? -4.454 -16.796 18.679 1.00 11.27 53 PRO B N 1
ATOM 903 C CA . PRO B 1 52 ? -4.030 -16.995 20.075 1.00 11.54 53 PRO B CA 1
ATO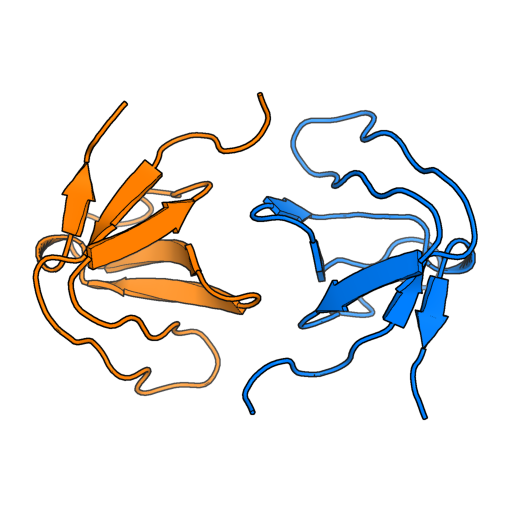M 904 C C . PRO B 1 52 ? -3.038 -15.934 20.526 1.00 11.99 53 PRO B C 1
ATOM 905 O O . PRO B 1 52 ? -1.984 -15.750 19.916 1.00 12.85 53 PRO B O 1
ATOM 909 N N . ALA B 1 53 ? -3.356 -15.278 21.644 1.00 11.67 54 ALA B N 1
ATOM 910 C CA .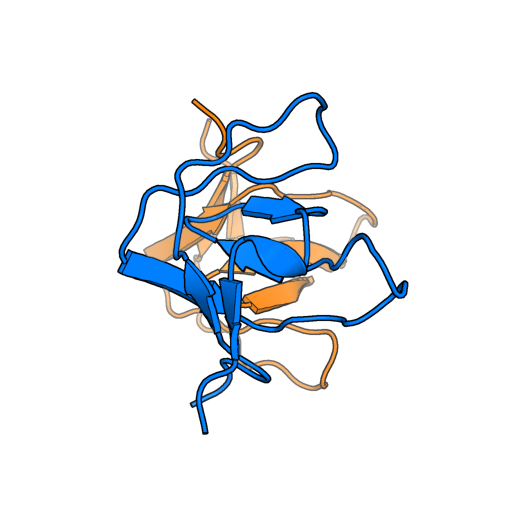 ALA B 1 53 ? -2.503 -14.204 22.141 1.00 11.99 54 ALA B CA 1
ATOM 911 C C . ALA B 1 53 ? -1.078 -14.679 22.401 1.00 11.70 54 ALA B C 1
ATOM 912 O O . ALA B 1 53 ? -0.119 -13.939 22.147 1.00 13.46 54 ALA B O 1
ATOM 914 N N . ASN B 1 54 ? -0.914 -15.893 22.936 1.00 11.37 55 ASN B N 1
ATOM 915 C CA . ASN B 1 54 ? 0.416 -16.374 23.300 1.00 11.62 55 ASN B CA 1
ATOM 916 C C . ASN B 1 54 ? 1.203 -16.914 22.107 1.00 12.29 55 ASN B C 1
ATOM 917 O O . ASN B 1 54 ? 2.312 -17.425 22.288 1.00 14.39 55 ASN B O 1
ATOM 922 N N . TYR B 1 55 ? 0.687 -16.767 20.889 1.00 12.36 56 TYR B N 1
ATOM 923 C CA . TYR B 1 55 ? 1.461 -17.078 19.694 1.00 14.05 56 TYR B CA 1
ATOM 924 C C . TYR B 1 55 ? 2.277 -15.892 19.193 1.00 14.05 56 TYR B C 1
ATOM 925 O O . TYR B 1 55 ? 3.051 -16.060 18.247 1.00 14.87 56 TYR B O 1
ATOM 934 N N . VAL B 1 56 ? 2.137 -14.711 19.805 1.00 13.51 57 VAL B N 1
ATOM 935 C CA . VAL B 1 56 ? 2.769 -13.491 19.314 1.00 14.39 57 VAL B CA 1
ATOM 936 C C . VAL B 1 56 ? 3.510 -12.780 20.439 1.00 13.68 57 VAL B C 1
ATOM 937 O O . VAL B 1 56 ? 3.276 -13.016 21.625 1.00 14.13 57 VAL B O 1
ATOM 941 N N . GLU B 1 57 ? 4.413 -11.888 20.038 1.00 14.20 58 GLU B N 1
ATOM 942 C CA . GLU B 1 57 ? 5.164 -11.034 20.949 1.00 15.12 58 GLU B CA 1
ATOM 943 C C . GLU B 1 57 ? 4.905 -9.585 20.564 1.00 15.31 58 GLU B C 1
ATOM 944 O O . GLU B 1 57 ? 5.218 -9.173 19.443 1.00 15.15 58 GLU B O 1
ATOM 950 N N . LEU B 1 58 ? 4.331 -8.818 21.484 1.00 14.92 59 LEU B N 1
ATOM 951 C CA . LEU B 1 58 ? 4.069 -7.409 21.219 1.00 15.78 59 LEU B CA 1
ATOM 952 C C . LEU B 1 58 ? 5.366 -6.664 20.922 1.00 19.02 59 LEU B C 1
ATOM 953 O O . LEU B 1 58 ? 6.415 -6.945 21.511 1.00 21.04 59 LEU B O 1
ATOM 958 N N . ARG B 1 59 ? 5.282 -5.695 20.008 1.00 19.67 60 ARG B N 1
ATOM 959 C CA . ARG B 1 59 ? 6.439 -4.890 19.626 1.00 29.10 60 ARG B CA 1
ATOM 960 C C . ARG B 1 59 ? 6.417 -3.490 20.227 1.00 41.40 60 ARG B C 1
ATOM 961 O O . ARG B 1 59 ? 7.181 -3.190 21.153 1.00 51.11 60 ARG B O 1
ATOM 969 N N . GLN B 1 60 ? 5.536 -2.640 19.696 1.00 59.32 61 GLN B N 1
ATOM 970 C CA . GLN B 1 60 ? 5.663 -1.174 19.748 1.00 68.82 61 GLN B CA 1
ATOM 971 C C . GLN B 1 60 ? 6.722 -0.637 20.713 1.00 73.70 61 GLN B C 1
ATOM 972 O O . GLN B 1 60 ? 6.476 -0.429 21.902 1.00 81.12 61 GLN B O 1
#

GO terms:
  GO:1901524 regulation of mitophagy (P, IMP)
  GO:0005515 protein binding (F, IPI)
  GO:0008076 voltage-gated potassium channel complex (C, IDA)
  GO:0006886 intracellular protein transport (P, IMP)
  GO:0002102 podosome (C, IDA)
  GO:0005737 cytoplasm (C, IDA)
  GO:0005938 cell cortex (C, IDA)
  GO:0030027 lamellipodium (C, IDA)
  GO:2001237 negative regulation of extrinsic apoptotic signaling pathway (P, IGI)
  GO:0097062 dendritic spine maintenance (P, IGI)
  GO:0006930 substrate-dependent cell migration, cell extension (P, IGI)
  GO:0005829 cytosol (C, TAS)
  GO:1990023 mitotic spindle midzone (C, IDA)
  GO:0001726 ruffle (C, IDA)

InterPro domains:
  IPR001452 SH3 domain [PF14604] (495-543)
  IPR001452 SH3 domain [PR00452] (491-501)
  IPR001452 SH3 domain [PR00452] (505-520)
  IPR001452 SH3 domain [PR00452] (522-531)
  IPR001452 SH3 domain [PR00452] (533-545)
  IPR001452 SH3 domain [PS50002] (488-546)
  IPR001452 SH3 domain [SM00326] (491-546)
  IPR003134 Hs1/Cortactin [PF02218] (83-117)
  IPR003134 Hs1/Cortactin [PF02218] (120-155)
  IPR003134 Hs1/Cortactin [PF02218] (157-192)
  IPR003134 Hs1/Cortactin [PF02218] (194-228)
  IPR003134 Hs1/Cortactin [PF02218] (231-266)
  IPR003134 Hs1/Cortactin [PF02218] (268-303)
  IPR003134 Hs1/Cortactin [PF02218] (305-329)
  IPR003134 Hs1/Cortactin [PS51090] (80-116)
  IPR003134 Hs1/Cortactin [PS51090] (117-153)
  IPR003134 Hs1/Cortactin [PS51090] (154-190)
  IPR003134 Hs1/Cortactin [PS51090] (191-227)
  IPR003134 Hs1/Cortactin [PS51090] (228-264)
  IPR003134 Hs1/Cortactin [PS51090] (265-301)

Organism: Mus musculus (NCBI:txid10090)

Sequence (120 aa):
GHMMGITAIALYDYQAAGDDEISFDPDDIITNIEMIDDGWWRRGVCKGRYGLFPANYVELRQGHMMGITAIALYDYQAAGDDEISFDPDDIITNIEMIDDGWWRGVCKGRYGLFPANYVELRQ

CATH classification: 2.30.30.40

Secondary structure (DSSP, 8-state):
----S-EEE-S-B--SSTTB--B-TT-EEEEEE--SSSEEEEEETTEEEEEEGGGEEE--/----S-EEESS-B---STTB--B-TTPEEEEEE--SSSEEEEEETTEEEEEEGGGEEE--

Nearest PDB structures (foldseek):
  2d1x-assembly1_A  TM=9.837E-01  e=2.129E-10  Homo sapiens
  5nxj-assembly6_F  TM=9.831E-01  e=2.014E-10  Mus musculus
  2d1x-assembly2_C  TM=9.931E-01  e=3.714E-10  Homo sapiens
  3ulr-assembly1_B  TM=9.914E-01  e=4.906E-10  Mus musculus
  1pwt-assembly1_A  TM=9.482E-01  e=5.503E-05  Gallus gallus

B-factor: mean 23.07, std 13.25, range [9.63, 99.73]

Solvent-accessible surface area: 6962 Å² total; per-residue (Å²): 114,108,86,58,80,24,0,53,2,76,126,81,29,141,34,87,34,137,80,23,1,33,1,68,66,108,31,78,0,14,38,12,64,102,76,76,146,38,113,34,78,0,4,2,92,17,59,47,3,38,0,13,12,122,68,13,95,70,159,214,135,60,80,35,64,6,0,43,2,79,126,80,27,118,22,88,33,157,79,26,0,17,1,68,72,98,34,64,0,14,23,12,63,104,81,75,145,35,113,32,78,0,3,4,111,17,35,53,3,39,0,13,12,121,66,13,100,87,132,185